Protein AF-A0A3M2HBX6-F1 (afdb_monomer_lite)

Sequence (143 aa):
MSWISEVRSQIQGLSTTLRELRQFGLLVGGVFMVLAGVAWYRGSRGMVAPGLFIFGVVLMGLGAVAPLRLRPLYQVWMGLAFALGWIVSRILLTFLFYLALTPIAFIARLSGKRFLDTDMKEKKPSYWIPKSDGNRRDYRKMY

Structure (mmCIF, N/CA/C/O backbone):
data_AF-A0A3M2HBX6-F1
#
_entry.id   AF-A0A3M2HBX6-F1
#
loop_
_atom_site.group_PDB
_atom_site.id
_atom_site.type_symbol
_atom_site.label_atom_id
_atom_site.label_alt_id
_atom_site.label_comp_id
_atom_site.label_asym_id
_atom_site.label_entity_id
_atom_site.label_seq_id
_atom_site.pdbx_PDB_ins_code
_atom_site.Cartn_x
_atom_site.Cartn_y
_atom_site.Cartn_z
_atom_site.occupancy
_atom_site.B_iso_or_equiv
_atom_site.auth_seq_id
_atom_site.auth_comp_id
_atom_site.auth_asym_id
_atom_site.auth_atom_id
_atom_site.pdbx_PDB_model_num
ATOM 1 N N . MET A 1 1 ? -25.017 -0.265 -8.502 1.00 54.03 1 MET A N 1
ATOM 2 C CA . MET A 1 1 ? -23.670 0.324 -8.661 1.00 54.03 1 MET A CA 1
ATOM 3 C C . MET A 1 1 ? -22.661 -0.812 -8.678 1.00 54.03 1 MET A C 1
ATOM 5 O O . MET A 1 1 ? -22.496 -1.477 -7.665 1.00 54.03 1 MET A O 1
ATOM 9 N N . SER A 1 2 ? -22.108 -1.136 -9.847 1.00 74.69 2 SER A N 1
ATOM 10 C CA . SER A 1 2 ? -21.192 -2.272 -10.007 1.00 74.69 2 SER A CA 1
ATOM 11 C C . SER A 1 2 ? -19.782 -1.836 -9.611 1.00 74.69 2 SER A C 1
ATOM 13 O O . SER A 1 2 ? -19.239 -0.928 -10.224 1.00 74.69 2 SER A O 1
ATOM 15 N N . TRP A 1 3 ? -19.169 -2.463 -8.607 1.00 73.75 3 TRP A N 1
ATOM 16 C CA . TRP A 1 3 ? -17.787 -2.173 -8.180 1.00 73.75 3 TRP A CA 1
ATOM 17 C C . TRP A 1 3 ? -16.771 -2.207 -9.345 1.00 73.75 3 TRP A C 1
ATOM 19 O O . TRP A 1 3 ? -15.763 -1.507 -9.331 1.00 73.75 3 TRP A O 1
ATOM 29 N N . ILE A 1 4 ? -17.076 -2.961 -10.406 1.00 76.25 4 ILE A N 1
ATOM 30 C CA . ILE A 1 4 ? -16.279 -3.050 -11.635 1.00 76.25 4 ILE A CA 1
ATOM 31 C C . ILE A 1 4 ? -16.215 -1.696 -12.359 1.00 76.25 4 ILE A C 1
ATOM 33 O O . ILE A 1 4 ? -15.166 -1.337 -12.894 1.00 76.25 4 ILE A O 1
ATOM 37 N N . SER A 1 5 ? -17.304 -0.916 -12.373 1.00 78.19 5 SER A N 1
ATOM 38 C CA . SER A 1 5 ? -17.293 0.418 -12.991 1.00 78.19 5 SER A CA 1
ATOM 39 C C . SER A 1 5 ? -16.457 1.407 -12.187 1.00 78.19 5 SER A C 1
ATOM 41 O O . SER A 1 5 ? -15.826 2.283 -12.769 1.00 78.19 5 SER A O 1
ATOM 43 N N . GLU A 1 6 ? -16.411 1.237 -10.867 1.00 79.19 6 GLU A N 1
ATOM 44 C CA . GLU A 1 6 ? -15.604 2.062 -9.970 1.00 79.19 6 GLU A CA 1
ATOM 45 C C . GLU A 1 6 ? -14.110 1.779 -10.171 1.00 79.19 6 GLU A C 1
ATOM 47 O O . GLU A 1 6 ? -13.345 2.700 -10.450 1.00 79.19 6 GLU A O 1
ATOM 52 N N . VAL A 1 7 ? -13.707 0.503 -10.202 1.00 79.38 7 VAL A N 1
ATOM 53 C CA . VAL A 1 7 ? -12.332 0.105 -10.554 1.00 79.38 7 VAL A CA 1
ATOM 54 C C . VAL A 1 7 ? -11.950 0.629 -11.941 1.00 79.38 7 VAL A C 1
ATOM 56 O O . VAL A 1 7 ? -10.879 1.209 -12.108 1.00 79.38 7 VAL A O 1
ATOM 59 N N . ARG A 1 8 ? -12.840 0.504 -12.935 1.00 78.56 8 ARG A N 1
ATOM 60 C CA . ARG A 1 8 ? -12.597 1.032 -14.285 1.00 78.56 8 ARG A CA 1
ATOM 61 C C . ARG A 1 8 ? -12.422 2.552 -14.291 1.00 78.56 8 ARG A C 1
ATOM 63 O O . ARG A 1 8 ? -11.520 3.033 -14.972 1.00 78.56 8 ARG A O 1
ATOM 70 N N . SER A 1 9 ? -13.231 3.294 -13.534 1.00 78.88 9 SER A N 1
ATOM 71 C CA . SER A 1 9 ? -13.092 4.752 -13.421 1.00 78.88 9 SER A CA 1
ATOM 72 C C . SER A 1 9 ? -11.784 5.166 -12.751 1.00 78.88 9 SER A C 1
ATOM 74 O O . SER A 1 9 ? -11.139 6.100 -13.219 1.00 78.88 9 SER A O 1
ATOM 76 N N . GLN A 1 10 ? -11.331 4.431 -11.730 1.00 79.19 10 GLN A N 1
ATOM 77 C CA . GLN A 1 10 ? -10.049 4.712 -11.088 1.00 79.19 10 GLN A CA 1
ATOM 78 C C . GLN A 1 10 ? -8.882 4.448 -12.036 1.00 79.19 10 GLN A C 1
ATOM 80 O O . GLN A 1 10 ? -7.986 5.278 -12.124 1.00 79.19 10 GLN A O 1
ATOM 85 N N . ILE A 1 11 ? -8.929 3.363 -12.820 1.00 79.06 11 ILE A N 1
ATOM 86 C CA . ILE A 1 11 ? -7.919 3.084 -13.854 1.00 79.06 11 ILE A CA 1
ATOM 87 C C . ILE A 1 11 ? -7.901 4.181 -14.928 1.00 79.06 11 ILE A C 1
ATOM 89 O O . ILE A 1 11 ? -6.831 4.565 -15.390 1.00 79.06 11 ILE A O 1
ATOM 93 N N . GLN A 1 12 ? -9.067 4.696 -15.329 1.00 76.38 12 GLN A N 1
ATOM 94 C CA . GLN A 1 12 ? -9.166 5.792 -16.300 1.00 76.38 12 GLN A CA 1
ATOM 95 C C . GLN A 1 12 ? -8.661 7.131 -15.744 1.00 76.38 12 GLN A C 1
ATOM 97 O O . GLN A 1 12 ? -8.163 7.947 -16.513 1.00 76.38 12 GLN A O 1
ATOM 102 N N . GLY A 1 13 ? -8.758 7.338 -14.429 1.00 76.12 13 GLY A N 1
ATOM 103 C CA . GLY A 1 13 ? -8.199 8.494 -13.728 1.00 76.12 13 GLY A CA 1
ATOM 104 C C . GLY A 1 13 ? -6.698 8.399 -13.435 1.00 76.12 13 GLY A C 1
ATOM 105 O O . GLY A 1 13 ? -6.123 9.374 -12.956 1.00 76.12 13 GLY A O 1
ATOM 106 N N . LEU A 1 14 ? -6.044 7.262 -13.711 1.00 74.00 14 LEU A N 1
ATOM 107 C CA . LEU A 1 14 ? -4.603 7.116 -13.511 1.00 74.00 14 LEU A CA 1
ATOM 108 C C . LEU A 1 14 ? -3.837 8.018 -14.478 1.00 74.00 14 LEU A C 1
ATOM 110 O O . LEU A 1 14 ? -3.952 7.898 -15.701 1.00 74.00 14 LEU A O 1
ATOM 114 N N . SER A 1 15 ? -2.968 8.860 -13.932 1.00 64.19 15 SER A N 1
ATOM 115 C CA . SER A 1 15 ? -1.983 9.608 -14.699 1.00 64.19 15 SER A CA 1
ATOM 116 C C . SER A 1 15 ? -0.963 8.651 -15.313 1.00 64.19 15 SER A C 1
ATOM 118 O O . SER A 1 15 ? 0.083 8.386 -14.739 1.00 64.19 15 SER A O 1
ATOM 120 N N . THR A 1 16 ? -1.210 8.151 -16.531 1.00 70.12 16 THR A N 1
ATOM 121 C CA . THR A 1 16 ? -0.254 7.311 -17.288 1.00 70.12 16 THR A CA 1
ATOM 122 C C . THR A 1 16 ? 0.950 8.111 -17.813 1.00 70.12 16 THR A C 1
ATOM 124 O O . THR A 1 16 ? 1.315 8.057 -18.994 1.00 70.12 16 THR A O 1
ATOM 127 N N . THR A 1 17 ? 1.555 8.905 -16.936 1.00 79.81 17 THR A N 1
ATOM 128 C CA . THR A 1 17 ? 2.731 9.727 -17.175 1.00 79.81 17 THR A CA 1
ATOM 129 C C . THR A 1 17 ? 3.939 8.819 -17.369 1.00 79.81 17 THR A C 1
ATOM 131 O O . THR A 1 17 ? 4.081 7.789 -16.710 1.00 79.81 17 THR A O 1
ATOM 134 N N . LEU A 1 18 ? 4.865 9.215 -18.243 1.00 77.56 18 LEU A N 1
ATOM 135 C CA . LEU A 1 18 ? 6.099 8.460 -18.499 1.00 77.56 18 LEU A CA 1
ATOM 136 C C . LEU A 1 18 ? 6.913 8.194 -17.220 1.00 77.56 18 LEU A C 1
ATOM 138 O O . LEU A 1 18 ? 7.595 7.176 -17.129 1.00 77.56 18 LEU A O 1
ATOM 142 N N . ARG A 1 19 ? 6.816 9.090 -16.228 1.00 80.06 19 ARG A N 1
ATOM 143 C CA . ARG A 1 19 ? 7.479 8.967 -14.924 1.00 80.06 19 ARG A CA 1
ATOM 144 C C . ARG A 1 19 ? 6.932 7.809 -14.089 1.00 80.06 19 ARG A C 1
ATOM 146 O O . ARG A 1 19 ? 7.730 7.011 -13.611 1.00 80.06 19 ARG A O 1
ATOM 153 N N . GLU A 1 20 ? 5.611 7.697 -13.952 1.00 81.25 20 GLU A N 1
ATOM 154 C CA . GLU A 1 20 ? 4.980 6.608 -13.189 1.00 81.25 20 GLU A CA 1
ATOM 155 C C . GLU A 1 20 ? 5.291 5.252 -13.810 1.00 81.25 20 GLU A C 1
ATOM 157 O O . GLU A 1 20 ? 5.624 4.294 -13.121 1.00 81.25 20 GLU A O 1
ATOM 162 N N . LEU A 1 21 ? 5.273 5.197 -15.138 1.00 81.94 21 LEU A N 1
ATOM 163 C CA . LEU A 1 21 ? 5.541 3.980 -15.886 1.00 81.94 21 LEU A CA 1
ATOM 164 C C . LEU A 1 21 ? 7.000 3.519 -15.761 1.00 81.94 21 LEU A C 1
ATOM 166 O O . LEU A 1 21 ? 7.274 2.326 -15.629 1.00 81.94 21 LEU A O 1
ATOM 170 N N . ARG A 1 22 ? 7.935 4.478 -15.736 1.00 82.69 22 ARG A N 1
ATOM 171 C CA . ARG A 1 22 ? 9.347 4.242 -15.408 1.00 82.69 22 ARG A CA 1
ATOM 172 C C . ARG A 1 22 ? 9.520 3.753 -13.976 1.00 82.69 22 ARG A C 1
ATOM 174 O O . ARG A 1 22 ? 10.209 2.763 -13.761 1.00 82.69 22 ARG A O 1
ATOM 181 N N . GLN A 1 23 ? 8.892 4.421 -13.010 1.00 82.62 23 GLN A N 1
ATOM 182 C CA . GLN A 1 23 ? 8.951 4.026 -11.602 1.00 82.62 23 GLN A CA 1
ATOM 183 C C . GLN A 1 23 ? 8.384 2.625 -11.394 1.00 82.62 23 GLN A C 1
ATOM 185 O O . GLN A 1 23 ? 9.017 1.826 -10.719 1.00 82.62 23 GLN A O 1
ATOM 190 N N . PHE A 1 24 ? 7.261 2.291 -12.027 1.00 85.38 24 PHE A N 1
ATOM 191 C CA . PHE A 1 24 ? 6.695 0.948 -11.994 1.00 85.38 24 PHE A CA 1
ATOM 192 C C . PHE A 1 24 ? 7.682 -0.099 -12.522 1.00 85.38 24 PHE A C 1
ATOM 194 O O . PHE A 1 24 ? 7.982 -1.060 -11.817 1.00 85.38 24 PHE A O 1
ATOM 201 N N . GLY A 1 25 ? 8.239 0.105 -13.722 1.00 84.00 25 GLY A N 1
ATOM 202 C CA . GLY A 1 25 ? 9.204 -0.828 -14.312 1.00 84.00 25 GLY A CA 1
ATOM 203 C C . GLY A 1 25 ? 10.475 -0.997 -13.471 1.00 84.00 25 GLY A C 1
ATOM 204 O O . GLY A 1 25 ? 10.949 -2.117 -13.299 1.00 84.00 25 GLY A O 1
ATOM 205 N N . LEU A 1 26 ? 10.993 0.094 -12.896 1.00 85.38 26 LEU A N 1
ATOM 206 C CA . LEU A 1 26 ? 12.172 0.071 -12.024 1.00 85.38 26 LEU A CA 1
ATOM 207 C C . LEU A 1 26 ? 11.890 -0.599 -10.674 1.00 85.38 26 LEU A C 1
ATOM 209 O O . LEU A 1 26 ? 12.696 -1.408 -10.225 1.00 85.38 26 LEU A O 1
ATOM 213 N N . LEU A 1 27 ? 10.757 -0.293 -10.035 1.00 87.44 27 LEU A N 1
ATOM 214 C CA . LEU A 1 27 ? 10.381 -0.875 -8.745 1.00 87.44 27 LEU A CA 1
ATOM 215 C C . LEU A 1 27 ? 10.088 -2.366 -8.886 1.00 87.44 27 LEU A C 1
ATOM 217 O O . LEU A 1 27 ? 10.670 -3.174 -8.170 1.00 87.44 27 LEU A O 1
ATOM 221 N N . VAL A 1 28 ? 9.227 -2.745 -9.833 1.00 86.00 28 VAL A N 1
ATOM 222 C CA . VAL A 1 28 ? 8.857 -4.149 -10.041 1.00 86.00 28 VAL A CA 1
ATOM 223 C C . VAL A 1 28 ? 10.057 -4.950 -10.544 1.00 86.00 28 VAL A C 1
ATOM 225 O O . VAL A 1 28 ? 10.345 -6.011 -9.996 1.00 86.00 28 VAL A O 1
ATOM 228 N N . GLY A 1 29 ? 10.815 -4.428 -11.516 1.00 84.81 29 GLY A N 1
ATOM 229 C CA . GLY A 1 29 ? 12.051 -5.058 -11.990 1.00 84.81 29 GLY A CA 1
ATOM 230 C C . GLY A 1 29 ? 13.096 -5.221 -10.881 1.00 84.81 29 GLY A C 1
ATOM 231 O O . GLY A 1 29 ? 13.695 -6.288 -10.754 1.00 84.81 29 GLY A O 1
ATOM 232 N N . GLY A 1 30 ? 13.254 -4.209 -10.022 1.00 86.81 30 GLY A N 1
ATOM 233 C CA . GLY A 1 30 ? 14.135 -4.257 -8.855 1.00 86.81 30 GLY A CA 1
ATOM 234 C C . GLY A 1 30 ? 13.713 -5.314 -7.832 1.00 86.81 30 GLY A C 1
ATOM 235 O O . GLY A 1 30 ? 14.551 -6.086 -7.369 1.00 86.81 30 GLY A O 1
ATOM 236 N N . VAL A 1 31 ? 12.415 -5.425 -7.532 1.00 87.94 31 VAL A N 1
ATOM 237 C CA . VAL A 1 31 ? 11.885 -6.484 -6.656 1.00 87.94 31 VAL A CA 1
ATOM 238 C C . VAL A 1 31 ? 12.179 -7.868 -7.238 1.00 87.94 31 VAL A C 1
ATOM 240 O O . VAL A 1 31 ? 12.659 -8.738 -6.513 1.00 87.94 31 VAL A O 1
ATOM 243 N N . PHE A 1 32 ? 11.975 -8.075 -8.544 1.00 85.44 32 PHE A N 1
ATOM 244 C CA . PHE A 1 32 ? 12.320 -9.342 -9.196 1.00 85.44 32 PHE A CA 1
ATOM 245 C C . PHE A 1 32 ? 13.825 -9.637 -9.170 1.00 85.44 32 PHE A C 1
ATOM 247 O O . PHE A 1 32 ? 14.195 -10.790 -8.955 1.00 85.44 32 PHE A O 1
ATOM 254 N N . MET A 1 33 ? 14.696 -8.630 -9.308 1.00 83.56 33 MET A N 1
ATOM 255 C CA . MET A 1 33 ? 16.144 -8.807 -9.131 1.00 83.56 33 MET A CA 1
ATOM 256 C C . MET A 1 33 ? 16.505 -9.246 -7.710 1.00 83.56 33 MET A C 1
ATOM 258 O O . MET A 1 33 ? 17.294 -10.174 -7.544 1.00 83.56 33 MET A O 1
ATOM 262 N N . VAL A 1 34 ? 15.924 -8.614 -6.685 1.00 87.12 34 VAL A N 1
ATOM 263 C CA . VAL A 1 34 ? 16.171 -8.995 -5.286 1.00 87.12 34 VAL A CA 1
ATOM 264 C C . VAL A 1 34 ? 15.691 -10.422 -5.036 1.00 87.12 34 VAL A C 1
ATOM 266 O O . VAL A 1 34 ? 16.428 -11.223 -4.466 1.00 87.12 34 VAL A O 1
ATOM 269 N N . LEU A 1 35 ? 14.497 -10.780 -5.518 1.00 84.88 35 LEU A N 1
ATOM 270 C CA . LEU A 1 35 ? 13.974 -12.144 -5.416 1.00 84.88 35 LEU A CA 1
ATOM 271 C C . LEU A 1 35 ? 14.863 -13.160 -6.143 1.00 84.88 35 LEU A C 1
ATOM 273 O O . LEU A 1 35 ? 15.111 -14.235 -5.599 1.00 84.88 35 LEU A O 1
ATOM 277 N N . ALA A 1 36 ? 15.383 -12.822 -7.325 1.00 83.12 36 ALA A N 1
ATOM 278 C CA . ALA A 1 36 ? 16.334 -13.660 -8.049 1.00 83.12 36 ALA A CA 1
ATOM 279 C C . ALA A 1 36 ? 17.639 -13.850 -7.258 1.00 83.12 36 ALA A C 1
ATOM 281 O O . ALA A 1 36 ? 18.117 -14.976 -7.135 1.00 83.12 36 ALA A O 1
ATOM 282 N N . GLY A 1 37 ? 18.174 -12.781 -6.658 1.00 83.19 37 GLY A N 1
ATOM 283 C CA . GLY A 1 37 ? 19.365 -12.835 -5.806 1.00 83.19 37 GLY A CA 1
ATOM 284 C C . GLY A 1 37 ? 19.156 -13.677 -4.544 1.00 83.19 37 GLY A C 1
ATOM 285 O O . GLY A 1 37 ? 20.004 -14.496 -4.197 1.00 83.19 37 GLY A O 1
ATOM 286 N N . VAL A 1 38 ? 17.997 -13.554 -3.891 1.00 84.75 38 VAL A N 1
ATOM 287 C CA . VAL A 1 38 ? 17.631 -14.378 -2.726 1.00 84.75 38 VAL A CA 1
ATOM 288 C C . VAL A 1 38 ? 17.447 -15.846 -3.121 1.00 84.75 38 VAL A C 1
ATOM 290 O O . VAL A 1 38 ? 17.911 -16.734 -2.405 1.00 84.75 38 VAL A O 1
ATOM 293 N N . ALA A 1 39 ? 16.802 -16.120 -4.257 1.00 81.88 39 ALA A N 1
ATOM 294 C CA . ALA A 1 39 ? 16.634 -17.477 -4.777 1.00 81.88 39 ALA A CA 1
ATOM 295 C C . ALA A 1 39 ? 17.985 -18.126 -5.121 1.00 81.88 39 ALA A C 1
ATOM 297 O O . ALA A 1 39 ? 18.197 -19.304 -4.824 1.00 81.88 39 ALA A O 1
ATOM 298 N N . TRP A 1 40 ? 18.910 -17.340 -5.680 1.00 77.69 40 TRP A N 1
ATOM 299 C CA . TRP A 1 40 ? 20.285 -17.752 -5.944 1.00 77.69 40 TRP A CA 1
ATOM 300 C C . TRP A 1 40 ? 21.041 -18.055 -4.646 1.00 77.69 40 TRP A C 1
ATOM 302 O O . TRP A 1 40 ? 21.656 -19.113 -4.524 1.00 77.69 40 TRP A O 1
ATOM 312 N N . TYR A 1 41 ? 20.947 -17.174 -3.643 1.00 80.44 41 TYR A N 1
ATOM 313 C CA . TYR A 1 41 ? 21.603 -17.357 -2.344 1.00 80.44 41 TYR A CA 1
ATOM 314 C C . TYR A 1 41 ? 21.072 -18.578 -1.579 1.00 80.44 41 TYR A C 1
ATOM 316 O O . TYR A 1 41 ? 21.834 -19.283 -0.925 1.00 80.44 41 TYR A O 1
ATOM 324 N N . ARG A 1 42 ? 19.776 -18.894 -1.710 1.00 79.69 42 ARG A N 1
ATOM 325 C CA . ARG A 1 42 ? 19.165 -20.108 -1.136 1.00 79.69 42 ARG A CA 1
ATOM 326 C C . ARG A 1 42 ? 19.537 -21.406 -1.865 1.00 79.69 42 ARG A C 1
ATOM 328 O O . ARG A 1 42 ? 19.004 -22.456 -1.518 1.00 79.69 42 ARG A O 1
ATOM 335 N N . GLY A 1 43 ? 20.416 -21.367 -2.868 1.00 66.81 43 GLY A N 1
ATOM 336 C CA . GLY A 1 43 ? 20.912 -22.569 -3.541 1.00 66.81 43 GLY A CA 1
ATOM 337 C C . GLY A 1 43 ? 19.847 -23.314 -4.350 1.00 66.81 43 GLY A C 1
ATOM 338 O O . GLY A 1 43 ? 20.008 -24.504 -4.624 1.00 66.81 43 GLY A O 1
ATOM 339 N N . SER A 1 44 ? 18.760 -22.639 -4.744 1.00 59.34 44 SER A N 1
ATOM 340 C CA . SER A 1 44 ? 17.746 -23.226 -5.622 1.00 59.34 44 SER A CA 1
ATOM 341 C C . SER A 1 44 ? 18.345 -23.460 -7.014 1.00 59.34 44 SER A C 1
ATOM 343 O O . SER A 1 44 ? 18.273 -22.592 -7.876 1.00 59.34 44 SER A O 1
ATOM 345 N N . ARG A 1 45 ? 18.919 -24.650 -7.251 1.00 56.00 45 ARG A N 1
ATOM 346 C CA . ARG A 1 45 ? 19.481 -25.110 -8.546 1.00 56.00 45 ARG A CA 1
ATOM 347 C C . ARG A 1 45 ? 18.428 -25.320 -9.653 1.00 56.00 45 ARG A C 1
ATOM 349 O O . ARG A 1 45 ? 18.707 -25.970 -10.654 1.00 56.00 45 ARG A O 1
ATOM 356 N N . GLY A 1 46 ? 17.205 -24.826 -9.471 1.00 63.25 46 GLY A N 1
ATOM 357 C CA . GLY A 1 46 ? 16.144 -24.908 -10.475 1.00 63.25 46 GLY A CA 1
ATOM 358 C C . GLY A 1 46 ? 16.210 -23.765 -11.492 1.00 63.25 46 GLY A C 1
ATOM 359 O O . GLY A 1 46 ? 16.797 -22.717 -11.230 1.00 63.25 46 GLY A O 1
ATOM 360 N N . MET A 1 47 ? 15.503 -23.914 -12.620 1.00 62.66 47 MET A N 1
ATOM 361 C CA . MET A 1 47 ? 15.331 -22.877 -13.665 1.00 62.66 47 MET A CA 1
ATOM 362 C C . MET A 1 47 ? 14.620 -21.594 -13.178 1.00 62.66 47 MET A C 1
ATOM 364 O O . MET A 1 47 ? 14.444 -20.645 -13.940 1.00 62.66 47 MET A O 1
ATOM 368 N N . VAL A 1 48 ? 14.230 -21.542 -11.904 1.00 68.44 48 VAL A N 1
ATOM 369 C CA . VAL A 1 48 ? 13.471 -20.448 -11.294 1.00 68.44 48 VAL A CA 1
ATOM 370 C C . VAL A 1 48 ? 14.337 -19.194 -11.113 1.00 68.44 48 VAL A C 1
ATOM 372 O O . VAL A 1 48 ? 13.895 -18.097 -11.441 1.00 68.44 48 VAL A O 1
ATOM 375 N N . ALA A 1 49 ? 15.591 -19.334 -10.665 1.00 69.50 49 ALA A N 1
ATOM 376 C CA . ALA A 1 49 ? 16.468 -18.182 -10.418 1.00 69.50 49 ALA A CA 1
ATOM 377 C C . ALA A 1 49 ? 16.895 -17.439 -11.708 1.00 69.50 49 ALA A C 1
ATOM 379 O O . ALA A 1 49 ? 16.759 -16.213 -11.745 1.00 69.50 49 ALA A O 1
ATOM 380 N N . PRO A 1 50 ? 17.315 -18.121 -12.798 1.00 76.31 50 PRO A N 1
ATOM 381 C CA . PRO A 1 50 ? 17.600 -17.455 -14.071 1.00 76.31 50 PRO A CA 1
ATOM 382 C C . PRO A 1 50 ? 16.343 -16.849 -14.706 1.00 76.31 50 PRO A C 1
ATOM 384 O O . PRO A 1 50 ? 16.403 -15.754 -15.261 1.00 76.31 50 PRO A O 1
ATOM 387 N N . GLY A 1 51 ? 15.197 -17.534 -14.591 1.00 77.69 51 GLY A N 1
ATOM 388 C CA . GLY A 1 51 ? 13.918 -17.056 -15.118 1.00 77.69 51 GLY A CA 1
ATOM 389 C C . GLY A 1 51 ? 13.484 -15.730 -14.491 1.00 77.69 51 GLY A C 1
ATOM 390 O O . GLY A 1 51 ? 13.169 -14.788 -15.217 1.00 77.69 51 GLY A O 1
ATOM 391 N N . LEU A 1 52 ? 13.541 -15.615 -13.157 1.00 75.81 52 LEU A N 1
ATOM 392 C CA . LEU A 1 52 ? 13.243 -14.354 -12.466 1.00 75.81 52 LEU A CA 1
ATOM 393 C C . LEU A 1 52 ? 14.239 -13.246 -12.824 1.00 75.81 52 LEU A C 1
ATOM 395 O O . LEU A 1 52 ? 13.833 -12.094 -12.970 1.00 75.81 52 LEU A O 1
ATOM 399 N N . PHE A 1 53 ? 15.522 -13.579 -12.979 1.00 78.38 53 PHE A N 1
ATOM 400 C CA . PHE A 1 53 ? 16.544 -12.596 -13.329 1.00 78.38 53 PHE A CA 1
ATOM 401 C C . PHE A 1 53 ? 16.315 -12.009 -14.728 1.00 78.38 53 PHE A C 1
ATOM 403 O O . PHE A 1 53 ? 16.284 -10.789 -14.884 1.00 78.38 53 PHE A O 1
ATOM 410 N N . ILE A 1 54 ? 16.076 -12.860 -15.733 1.00 80.88 54 ILE A N 1
ATOM 411 C CA . ILE A 1 54 ? 15.762 -12.427 -17.104 1.00 80.88 54 ILE A CA 1
ATOM 412 C C . ILE A 1 54 ? 14.495 -11.573 -17.105 1.00 80.88 54 ILE A C 1
ATOM 414 O O . ILE A 1 54 ? 14.476 -10.499 -17.703 1.00 80.88 54 ILE A O 1
ATOM 418 N N . PHE A 1 55 ? 13.455 -12.008 -16.394 1.00 80.19 55 PHE A N 1
ATOM 419 C CA . PHE A 1 55 ? 12.202 -11.266 -16.314 1.00 80.19 55 PHE A CA 1
ATOM 420 C C . PHE A 1 55 ? 12.391 -9.884 -15.671 1.00 80.19 55 PHE A C 1
ATOM 422 O O . PHE A 1 55 ? 11.886 -8.889 -16.191 1.00 80.19 55 PHE A O 1
ATOM 429 N N . GLY A 1 56 ? 13.181 -9.801 -14.595 1.00 78.00 56 GLY A N 1
ATOM 430 C CA . GLY A 1 56 ? 13.537 -8.546 -13.933 1.00 78.00 56 GLY A CA 1
ATOM 431 C C . GLY A 1 56 ? 14.323 -7.597 -14.839 1.00 78.00 56 GLY A C 1
ATOM 432 O O . GLY A 1 56 ? 13.959 -6.428 -14.955 1.00 78.00 56 GLY A O 1
ATOM 433 N N . VAL A 1 57 ? 15.346 -8.094 -15.543 1.00 80.50 57 VAL A N 1
ATOM 434 C CA . VAL A 1 57 ? 16.152 -7.299 -16.491 1.00 80.50 57 VAL A CA 1
ATOM 435 C C . VAL A 1 57 ? 15.305 -6.804 -17.661 1.00 80.50 57 VAL A C 1
ATOM 437 O O . VAL A 1 57 ? 15.401 -5.637 -18.037 1.00 80.50 57 VAL A O 1
ATOM 440 N N . VAL A 1 58 ? 14.438 -7.657 -18.211 1.00 82.62 58 VAL A N 1
ATOM 441 C CA . VAL A 1 58 ? 13.529 -7.293 -19.303 1.00 82.62 58 VAL A CA 1
ATOM 442 C C . VAL A 1 58 ? 12.557 -6.205 -18.852 1.00 82.62 58 VAL A C 1
ATOM 444 O O . VAL A 1 58 ? 12.419 -5.203 -19.551 1.00 82.62 58 VAL A O 1
ATOM 447 N N . LEU A 1 59 ? 11.939 -6.335 -17.672 1.00 77.62 59 LEU A N 1
ATOM 448 C CA . LEU A 1 59 ? 11.049 -5.302 -17.131 1.00 77.62 59 LEU A CA 1
ATOM 449 C C . LEU A 1 59 ? 11.780 -3.982 -16.874 1.00 77.62 59 LEU A C 1
ATOM 451 O O . LEU A 1 59 ? 11.262 -2.917 -17.208 1.00 77.62 59 LEU A O 1
ATOM 455 N N . MET A 1 60 ? 12.978 -4.047 -16.296 1.00 77.56 60 MET A N 1
ATOM 456 C CA . MET A 1 60 ? 13.780 -2.872 -15.969 1.00 77.56 60 MET A CA 1
ATOM 457 C C . MET A 1 60 ? 14.259 -2.157 -17.244 1.00 77.56 60 MET A C 1
AT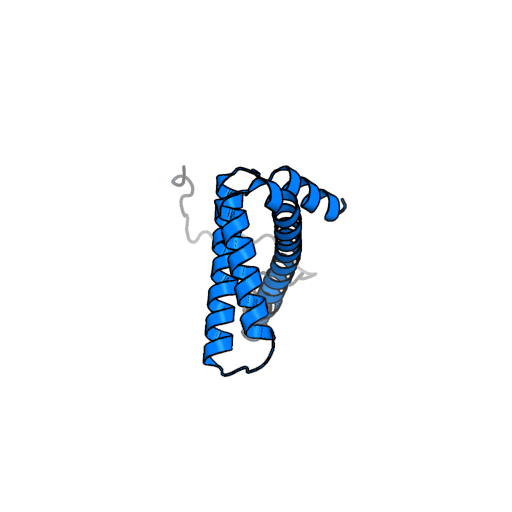OM 459 O O . MET A 1 60 ? 14.162 -0.932 -17.344 1.00 77.56 60 MET A O 1
ATOM 463 N N . GLY A 1 61 ? 14.677 -2.918 -18.261 1.00 78.38 61 GLY A N 1
ATOM 464 C CA . GLY A 1 61 ? 15.054 -2.414 -19.583 1.00 78.38 61 GLY A CA 1
ATOM 465 C C . GLY A 1 61 ? 13.875 -1.809 -20.349 1.00 78.38 61 GLY A C 1
ATOM 466 O O . GLY A 1 61 ? 13.983 -0.700 -20.873 1.00 78.38 61 GLY A O 1
ATOM 467 N N . LEU A 1 62 ? 12.714 -2.475 -20.353 1.00 78.12 62 LEU A N 1
ATOM 468 C CA . LEU A 1 62 ? 11.470 -1.931 -20.913 1.00 78.12 62 LEU A CA 1
ATOM 469 C C . LEU A 1 62 ? 11.033 -0.658 -20.180 1.00 78.12 62 LEU A C 1
ATOM 471 O O . LEU A 1 62 ? 10.608 0.298 -20.827 1.00 78.12 62 LEU A O 1
ATOM 475 N N . GLY A 1 63 ? 11.194 -0.613 -18.855 1.00 75.81 63 GLY A N 1
ATOM 476 C CA . GLY A 1 63 ? 10.920 0.559 -18.026 1.00 75.81 63 GLY A CA 1
ATOM 477 C C . GLY A 1 63 ? 11.783 1.756 -18.409 1.00 75.81 63 GLY A C 1
ATOM 478 O O . GLY A 1 63 ? 11.268 2.863 -18.555 1.00 75.81 63 GLY A O 1
ATOM 479 N N . ALA A 1 64 ? 13.081 1.538 -18.626 1.00 72.81 64 ALA A N 1
ATOM 480 C CA . ALA A 1 64 ? 14.034 2.595 -18.952 1.00 72.81 64 ALA A CA 1
ATOM 481 C C . ALA A 1 64 ? 13.906 3.106 -20.401 1.00 72.81 64 ALA A C 1
ATOM 483 O O . ALA A 1 64 ? 13.866 4.325 -20.619 1.00 72.81 64 ALA A O 1
ATOM 484 N N . VAL A 1 65 ? 13.824 2.183 -21.370 1.00 74.00 65 VAL A N 1
ATOM 485 C CA . VAL A 1 65 ? 13.949 2.465 -22.813 1.00 74.00 65 VAL A CA 1
ATOM 486 C C . VAL A 1 65 ? 12.598 2.730 -23.476 1.00 74.00 65 VAL A C 1
ATOM 488 O O . VAL A 1 65 ? 12.477 3.655 -24.274 1.00 74.00 65 VAL A O 1
ATOM 491 N N . ALA A 1 66 ? 11.567 1.947 -23.153 1.00 74.06 66 ALA A N 1
ATOM 492 C CA . ALA A 1 66 ? 10.278 2.006 -23.842 1.00 74.06 66 ALA A CA 1
ATOM 493 C C . ALA A 1 66 ? 9.095 1.889 -22.865 1.00 74.06 66 ALA A C 1
ATOM 495 O O . ALA A 1 66 ? 8.293 0.953 -22.976 1.00 74.06 66 ALA A O 1
ATOM 496 N N . PRO A 1 67 ? 8.923 2.863 -21.946 1.00 72.38 67 PRO A N 1
ATOM 497 C CA . PRO A 1 67 ? 7.881 2.803 -20.928 1.00 72.38 67 PRO A CA 1
ATOM 498 C C . PRO A 1 67 ? 6.483 2.663 -21.539 1.00 72.38 67 PRO A C 1
ATOM 500 O O . PRO A 1 67 ? 5.647 1.970 -20.976 1.00 72.38 67 PRO A O 1
ATOM 503 N N . LEU A 1 68 ? 6.218 3.226 -22.726 1.00 74.25 68 LEU A N 1
ATOM 504 C CA . LEU A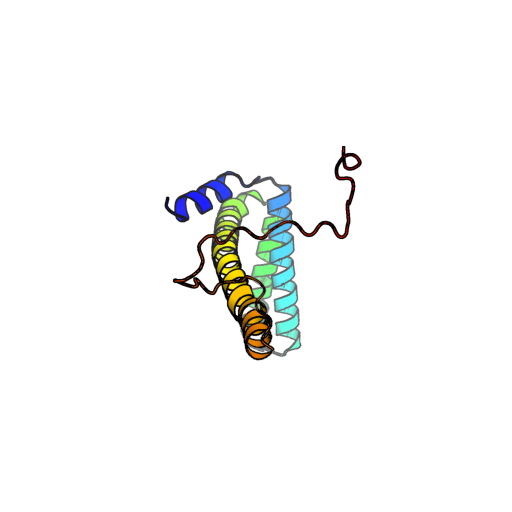 1 68 ? 4.895 3.157 -23.360 1.00 74.25 68 LEU A CA 1
ATOM 505 C C . LEU A 1 68 ? 4.397 1.721 -23.605 1.00 74.25 68 LEU A C 1
ATOM 507 O O . LEU A 1 68 ? 3.189 1.498 -23.567 1.00 74.25 68 LEU A O 1
ATOM 511 N N . ARG A 1 69 ? 5.289 0.741 -23.811 1.00 77.62 69 ARG A N 1
ATOM 512 C CA . ARG A 1 69 ? 4.891 -0.669 -23.984 1.00 77.62 69 ARG A CA 1
ATOM 513 C C . ARG A 1 69 ? 4.446 -1.325 -22.674 1.00 77.62 69 ARG A C 1
ATOM 515 O O . ARG A 1 69 ? 3.715 -2.307 -22.711 1.00 77.62 69 ARG A O 1
ATOM 522 N N . LEU A 1 70 ? 4.828 -0.760 -21.528 1.00 76.81 70 LEU A N 1
ATOM 523 C CA . LEU A 1 70 ? 4.399 -1.210 -20.202 1.00 76.81 70 LEU A CA 1
ATOM 524 C C . LEU A 1 70 ? 3.032 -0.645 -19.790 1.00 76.81 70 LEU A C 1
ATOM 526 O O . LEU A 1 70 ? 2.508 -1.057 -18.761 1.00 76.81 70 LEU A O 1
ATOM 530 N N . ARG A 1 71 ? 2.422 0.254 -20.581 1.00 78.69 71 ARG A N 1
ATOM 531 C CA . ARG A 1 71 ? 1.086 0.824 -20.306 1.00 78.69 71 ARG A CA 1
ATOM 532 C C . ARG A 1 71 ? 0.003 -0.221 -20.014 1.00 78.69 71 ARG A C 1
ATOM 534 O O . ARG A 1 71 ? -0.605 -0.111 -18.951 1.00 78.69 71 ARG A O 1
ATOM 541 N N . PRO A 1 72 ? -0.249 -1.223 -20.881 1.00 79.94 72 PRO A N 1
ATOM 542 C CA . PRO A 1 72 ? -1.306 -2.198 -20.620 1.00 79.94 72 PRO A CA 1
ATOM 543 C C . PRO A 1 72 ? -1.012 -3.033 -19.369 1.00 79.94 72 PRO A C 1
ATOM 545 O O . PRO A 1 72 ? -1.910 -3.274 -18.567 1.00 79.94 72 PRO A O 1
ATOM 548 N N . LEU A 1 73 ? 0.253 -3.407 -19.152 1.00 83.69 73 LEU A N 1
ATOM 549 C CA . LEU A 1 73 ? 0.663 -4.156 -17.965 1.00 83.69 73 LEU A CA 1
ATOM 550 C C . LEU A 1 73 ? 0.452 -3.341 -16.682 1.00 83.69 73 LEU A C 1
ATOM 552 O O . LEU A 1 73 ? -0.090 -3.860 -15.711 1.00 83.69 73 LEU A O 1
ATOM 556 N N . TYR A 1 74 ? 0.825 -2.059 -16.695 1.00 83.81 74 TYR A N 1
ATOM 557 C CA . TYR A 1 74 ? 0.611 -1.134 -15.583 1.00 83.81 74 TYR A CA 1
ATOM 558 C C . TYR A 1 74 ? -0.871 -0.975 -15.250 1.00 83.81 74 TYR A C 1
ATOM 560 O O . TYR A 1 74 ? -1.248 -1.055 -14.087 1.00 83.81 74 TYR A O 1
ATOM 568 N N . GLN A 1 75 ? -1.723 -0.801 -16.263 1.00 82.44 75 GLN A N 1
ATOM 569 C CA . GLN A 1 75 ? -3.166 -0.653 -16.069 1.00 82.44 75 GLN A CA 1
ATOM 570 C C . GLN A 1 75 ? -3.800 -1.909 -15.466 1.00 82.44 75 GLN A C 1
ATOM 572 O O . GLN A 1 75 ? -4.602 -1.798 -14.540 1.00 82.44 75 GLN A O 1
ATOM 577 N N . VAL A 1 76 ? -3.422 -3.098 -15.948 1.00 85.81 76 VAL A N 1
ATOM 578 C CA . VAL A 1 76 ? -3.902 -4.373 -15.391 1.00 85.81 76 VAL A CA 1
ATOM 579 C C . VAL A 1 76 ? -3.414 -4.552 -13.955 1.00 85.81 76 VAL A C 1
ATOM 581 O O . VAL A 1 76 ? -4.209 -4.878 -13.074 1.00 85.81 76 VAL A O 1
ATOM 584 N N . TRP A 1 77 ? -2.130 -4.290 -13.698 1.00 86.56 77 TRP A N 1
ATOM 585 C CA . TRP A 1 77 ? -1.550 -4.388 -12.360 1.00 86.56 77 TRP A CA 1
ATOM 586 C C . TRP A 1 77 ? -2.219 -3.433 -11.370 1.00 86.56 77 TRP A C 1
ATOM 588 O O . TRP A 1 77 ? -2.586 -3.835 -10.267 1.00 86.56 77 TRP A O 1
ATOM 598 N N . MET A 1 78 ? -2.433 -2.180 -11.773 1.00 87.19 78 MET A N 1
ATOM 599 C CA . MET A 1 78 ? -3.082 -1.189 -10.924 1.00 87.19 78 MET A CA 1
ATOM 600 C C . MET A 1 78 ? -4.562 -1.513 -10.701 1.00 87.19 78 MET A C 1
ATOM 602 O O . MET A 1 78 ? -5.065 -1.358 -9.593 1.00 87.19 78 MET A O 1
ATOM 606 N N . GLY A 1 79 ? -5.250 -2.053 -11.710 1.00 85.69 79 GLY A N 1
ATOM 607 C CA . GLY A 1 79 ? -6.605 -2.580 -11.550 1.00 85.69 79 GLY A CA 1
ATOM 608 C C . GLY A 1 79 ? -6.686 -3.693 -10.506 1.00 85.69 79 GLY A C 1
ATOM 609 O O . GLY A 1 79 ? -7.589 -3.694 -9.668 1.00 85.69 79 GLY A O 1
ATOM 610 N N . LEU A 1 80 ? -5.707 -4.601 -10.505 1.00 88.12 80 LEU A N 1
ATOM 611 C CA . LEU A 1 80 ? -5.593 -5.648 -9.492 1.00 88.12 80 LEU A CA 1
ATOM 612 C C . LEU A 1 80 ? -5.304 -5.057 -8.105 1.00 88.12 80 LEU A C 1
ATOM 614 O O . LEU A 1 80 ? -5.929 -5.478 -7.134 1.00 88.12 80 LEU A O 1
ATOM 618 N N . ALA A 1 81 ? -4.436 -4.045 -8.013 1.00 88.56 81 ALA A N 1
ATOM 619 C CA . ALA A 1 81 ? -4.169 -3.327 -6.767 1.00 88.56 81 ALA A CA 1
ATOM 620 C C . ALA A 1 81 ? -5.434 -2.659 -6.197 1.00 88.56 81 ALA A C 1
ATOM 622 O O . ALA A 1 81 ? -5.686 -2.759 -4.997 1.00 88.56 81 ALA A O 1
ATOM 623 N N . PHE A 1 82 ? -6.273 -2.050 -7.040 1.00 87.31 82 PHE A N 1
ATOM 624 C CA . PHE A 1 82 ? -7.549 -1.468 -6.612 1.00 87.31 82 PHE A CA 1
ATOM 625 C C . PHE A 1 82 ? -8.544 -2.522 -6.121 1.00 87.31 82 PHE A C 1
ATOM 627 O O . PHE A 1 82 ? -9.171 -2.334 -5.077 1.00 87.31 82 PHE A O 1
ATOM 634 N N . ALA A 1 83 ? -8.663 -3.650 -6.827 1.00 87.88 83 ALA A N 1
ATOM 635 C CA . ALA A 1 83 ? -9.505 -4.761 -6.387 1.00 87.88 83 ALA A CA 1
ATOM 636 C C . ALA A 1 83 ? -9.042 -5.308 -5.026 1.00 87.88 83 ALA A C 1
ATOM 638 O O . ALA A 1 83 ? -9.854 -5.512 -4.123 1.00 87.88 83 ALA A O 1
ATOM 639 N N . LEU A 1 84 ? -7.729 -5.469 -4.842 1.00 89.56 84 LEU A N 1
ATOM 640 C CA . LEU A 1 84 ? -7.142 -5.856 -3.562 1.00 89.56 84 LEU A CA 1
ATOM 641 C C . LEU A 1 84 ? -7.418 -4.821 -2.472 1.00 89.56 84 LEU A C 1
ATOM 643 O O . LEU A 1 84 ? -7.834 -5.204 -1.386 1.00 89.56 84 LEU A O 1
ATOM 647 N N . GLY A 1 85 ? -7.258 -3.526 -2.752 1.00 88.38 85 GLY A N 1
ATOM 648 C CA . GLY A 1 85 ? -7.552 -2.456 -1.796 1.00 88.38 85 GLY A CA 1
ATOM 649 C C . GLY A 1 85 ? -9.003 -2.482 -1.310 1.00 88.38 85 GLY A C 1
ATOM 650 O O . GLY A 1 85 ? -9.265 -2.341 -0.115 1.00 88.38 85 GLY A O 1
ATOM 651 N N . TRP A 1 86 ? -9.948 -2.754 -2.211 1.00 88.19 86 TRP A N 1
ATOM 652 C CA . TRP A 1 86 ? -11.364 -2.913 -1.875 1.00 88.19 86 TRP A CA 1
ATOM 653 C C . TRP A 1 86 ? -11.623 -4.108 -0.948 1.00 88.19 86 TRP A C 1
ATOM 655 O O . TRP A 1 86 ? -12.396 -3.996 0.008 1.00 88.19 86 TRP A O 1
ATOM 665 N N . ILE A 1 87 ? -10.958 -5.240 -1.202 1.00 91.38 87 ILE A N 1
ATOM 666 C CA . ILE A 1 87 ? -11.044 -6.441 -0.360 1.00 91.38 87 ILE A CA 1
ATOM 667 C C . ILE A 1 87 ? -10.403 -6.167 1.006 1.00 91.38 87 ILE A C 1
ATOM 669 O O . ILE A 1 87 ? -11.032 -6.386 2.040 1.00 91.38 87 ILE A O 1
ATOM 673 N N . VAL A 1 88 ? -9.176 -5.644 1.017 1.00 92.56 88 VAL A N 1
ATOM 674 C CA . VAL A 1 88 ? -8.397 -5.364 2.228 1.00 92.56 88 VAL A CA 1
ATOM 675 C C . VAL A 1 88 ? -9.131 -4.386 3.131 1.00 92.56 88 VAL A C 1
ATOM 677 O O . VAL A 1 88 ? -9.195 -4.633 4.326 1.00 92.56 88 VAL A O 1
ATOM 680 N N . SER A 1 89 ? -9.742 -3.330 2.592 1.00 92.44 89 SER A N 1
ATOM 681 C CA . SER A 1 89 ? -10.514 -2.372 3.393 1.00 92.44 89 SER A CA 1
ATOM 682 C C . SER A 1 89 ? -11.668 -3.046 4.151 1.00 92.44 89 SER A C 1
ATOM 684 O O . SER A 1 89 ? -11.832 -2.841 5.355 1.00 92.44 89 SER A O 1
ATOM 686 N N . ARG A 1 90 ? -12.420 -3.941 3.493 1.00 92.69 90 ARG A N 1
ATOM 687 C CA . ARG A 1 90 ? -13.512 -4.703 4.132 1.00 92.69 90 ARG A CA 1
ATOM 688 C C . ARG A 1 90 ? -12.998 -5.685 5.166 1.00 92.69 90 ARG A C 1
ATOM 690 O O . ARG A 1 90 ? -13.565 -5.773 6.254 1.00 92.69 90 ARG A O 1
ATOM 697 N N . ILE A 1 91 ? -11.941 -6.418 4.827 1.00 95.75 91 ILE A N 1
ATOM 698 C CA . ILE A 1 91 ? -11.310 -7.373 5.735 1.00 95.75 91 ILE A CA 1
ATOM 699 C C . ILE A 1 91 ? -10.805 -6.628 6.968 1.00 95.75 91 ILE A C 1
ATOM 701 O O . ILE A 1 91 ? -11.197 -6.971 8.075 1.00 95.75 91 ILE A O 1
ATOM 705 N N . LEU A 1 92 ? -10.018 -5.569 6.789 1.00 95.69 92 LEU A N 1
ATOM 706 C CA . LEU A 1 92 ? -9.453 -4.776 7.876 1.00 95.69 92 LEU A CA 1
ATOM 707 C C . LEU A 1 92 ? -10.545 -4.225 8.794 1.00 95.69 92 LEU A C 1
ATOM 709 O O . LEU A 1 92 ? -10.426 -4.351 10.008 1.00 95.69 92 LEU A O 1
ATOM 713 N N . LEU A 1 93 ? -11.627 -3.675 8.234 1.00 95.38 93 LEU A N 1
ATOM 714 C CA . LEU A 1 93 ? -12.747 -3.164 9.023 1.00 95.38 93 LEU A CA 1
ATOM 715 C C . LEU A 1 93 ? -13.462 -4.281 9.796 1.00 95.38 93 LEU A C 1
ATOM 717 O O . LEU A 1 93 ? -13.786 -4.110 10.970 1.00 95.38 93 LEU A O 1
ATOM 721 N N . THR A 1 94 ? -13.662 -5.437 9.161 1.00 96.06 94 THR A N 1
ATOM 722 C CA . THR A 1 94 ? -14.253 -6.622 9.801 1.00 96.06 94 THR A CA 1
ATOM 723 C C . THR A 1 94 ? -13.377 -7.090 10.960 1.00 96.06 94 THR A C 1
ATOM 725 O O . THR A 1 94 ? -13.854 -7.252 12.080 1.00 96.06 94 THR A O 1
ATOM 728 N N . PHE A 1 95 ? -12.075 -7.241 10.725 1.00 96.50 95 PHE A N 1
ATOM 729 C CA . PHE A 1 95 ? -11.113 -7.630 11.747 1.00 96.50 95 PHE A CA 1
ATOM 730 C C . PHE A 1 95 ? -11.046 -6.609 12.883 1.00 96.50 95 PHE A C 1
ATOM 732 O O . PHE A 1 95 ? -11.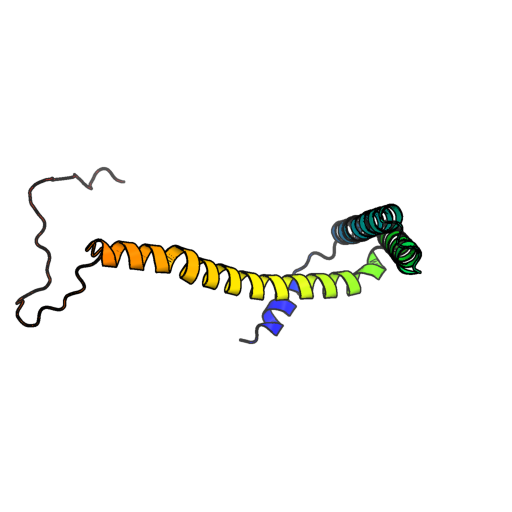103 -7.004 14.040 1.00 96.50 95 PHE A O 1
ATOM 739 N N . LEU A 1 96 ? -11.000 -5.309 12.590 1.00 96.31 96 LEU A N 1
ATOM 740 C CA . LEU A 1 96 ? -11.038 -4.257 13.607 1.00 96.31 96 LEU A CA 1
ATOM 741 C C . LEU A 1 96 ? -12.295 -4.377 14.480 1.00 96.31 96 LEU A C 1
ATOM 743 O O . LEU A 1 96 ? -12.219 -4.301 15.707 1.00 96.31 96 LEU A O 1
ATOM 747 N N . PHE A 1 97 ? -13.453 -4.604 13.863 1.00 95.25 97 PHE A N 1
ATOM 748 C CA . PHE A 1 97 ? -14.703 -4.738 14.597 1.00 95.25 97 PHE A CA 1
ATOM 749 C C . PHE A 1 97 ? -14.718 -5.991 15.482 1.00 95.25 97 PHE A C 1
ATOM 751 O O . PHE A 1 97 ? -15.059 -5.905 16.660 1.00 95.25 97 PHE A O 1
ATOM 758 N N . TYR A 1 98 ? -14.315 -7.148 14.958 1.00 95.19 98 TYR A N 1
ATOM 759 C CA . TYR A 1 98 ? -14.398 -8.414 15.690 1.00 95.19 98 TYR A CA 1
ATOM 760 C C . TYR A 1 98 ? -13.237 -8.663 16.660 1.00 95.19 98 TYR A C 1
ATOM 762 O O . TYR A 1 98 ? -13.466 -9.242 17.715 1.00 95.19 98 TYR A O 1
ATOM 770 N N . LEU A 1 99 ? -12.015 -8.221 16.354 1.00 95.69 99 LEU A N 1
ATOM 771 C CA . LEU A 1 99 ? -10.843 -8.416 17.219 1.00 95.69 99 LEU A CA 1
ATOM 772 C C . LEU A 1 99 ? -10.584 -7.266 18.185 1.00 95.69 99 LEU A C 1
ATOM 774 O O . LEU A 1 99 ? -9.968 -7.502 19.218 1.00 95.69 99 LEU A O 1
ATOM 778 N N . ALA A 1 100 ? -10.995 -6.036 17.869 1.00 94.44 100 ALA A N 1
ATOM 779 C CA . ALA A 1 100 ? -10.794 -4.906 18.773 1.00 94.44 100 ALA A CA 1
ATOM 780 C C . ALA A 1 100 ? -12.115 -4.485 19.420 1.00 94.44 100 ALA A C 1
ATOM 782 O O . ALA A 1 100 ? -12.281 -4.626 20.630 1.00 94.44 100 ALA A O 1
ATOM 783 N N . LEU A 1 101 ? -13.088 -4.017 18.634 1.00 93.88 101 LEU A N 1
ATOM 784 C CA . LEU A 1 101 ? -14.305 -3.416 19.199 1.00 93.88 101 LEU A CA 1
ATOM 785 C C . LEU A 1 101 ? -15.171 -4.423 19.965 1.00 93.88 101 LEU A C 1
ATOM 787 O O . LEU A 1 101 ? -15.646 -4.120 21.058 1.00 93.88 101 LEU A O 1
ATOM 791 N N . THR A 1 102 ? -15.348 -5.627 19.427 1.00 93.94 102 THR A N 1
ATOM 792 C CA . THR A 1 102 ? -16.187 -6.670 20.030 1.00 93.94 102 THR A CA 1
ATOM 793 C C . THR A 1 102 ? -15.651 -7.146 21.382 1.00 93.94 102 THR A C 1
ATOM 795 O O . THR A 1 102 ? -16.428 -7.133 22.337 1.00 93.94 102 THR A O 1
ATOM 798 N N . PRO A 1 103 ? -14.362 -7.508 21.550 1.00 91.81 103 PRO A N 1
ATOM 799 C CA . PRO A 1 103 ? -13.854 -7.888 22.864 1.00 91.81 103 PRO A CA 1
ATOM 800 C C . PRO A 1 103 ? -13.835 -6.714 23.840 1.00 91.81 103 PRO A C 1
ATOM 802 O O . PRO A 1 103 ? -14.146 -6.919 25.008 1.00 91.81 103 PRO A O 1
ATOM 805 N N . ILE A 1 104 ? -13.569 -5.482 23.389 1.00 91.25 104 ILE A N 1
ATOM 806 C CA . ILE A 1 104 ? -13.685 -4.294 24.251 1.00 91.25 104 ILE A CA 1
ATOM 807 C C . ILE A 1 104 ? -15.118 -4.160 24.786 1.00 91.25 104 ILE A C 1
ATOM 809 O O . ILE A 1 104 ? -15.319 -4.004 25.992 1.00 91.25 104 ILE A O 1
ATOM 813 N N . ALA A 1 105 ? -16.122 -4.274 23.914 1.00 88.25 105 ALA A N 1
ATOM 814 C CA . ALA A 1 105 ? -17.528 -4.225 24.306 1.00 88.25 105 ALA A CA 1
ATOM 815 C C . ALA A 1 105 ? -17.915 -5.404 25.215 1.00 88.25 105 ALA A C 1
ATOM 817 O O . ALA A 1 105 ? -18.652 -5.224 26.185 1.00 88.25 105 ALA A O 1
ATOM 818 N N . PHE A 1 106 ? -17.394 -6.600 24.937 1.00 89.31 106 PHE A N 1
ATOM 819 C CA . PHE A 1 106 ? -17.637 -7.799 25.732 1.00 89.31 106 PHE A CA 1
ATOM 820 C C . PHE A 1 106 ? -17.054 -7.670 27.147 1.00 89.31 106 PHE A C 1
ATOM 822 O O . PHE A 1 106 ? -17.760 -7.911 28.125 1.00 89.31 106 PHE A O 1
ATOM 829 N N . ILE A 1 107 ? -15.811 -7.200 27.275 1.00 90.38 107 ILE A N 1
ATOM 830 C CA . ILE A 1 107 ? -15.151 -6.940 28.563 1.00 90.38 107 ILE A CA 1
ATOM 831 C C . ILE A 1 107 ? -15.885 -5.839 29.335 1.00 90.38 107 ILE A C 1
ATOM 833 O O . ILE A 1 107 ? -16.115 -5.982 30.538 1.00 90.38 107 ILE A O 1
ATOM 837 N N . ALA A 1 108 ? -16.297 -4.759 28.66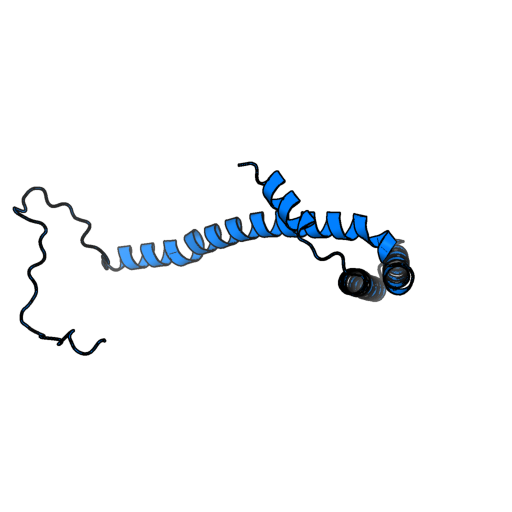6 1.00 87.31 108 ALA A N 1
ATOM 838 C CA . ALA A 1 108 ? -17.076 -3.694 29.295 1.00 87.31 108 ALA A CA 1
ATOM 839 C C . ALA A 1 108 ? -18.417 -4.214 29.837 1.00 87.31 108 ALA A C 1
ATOM 841 O O . ALA A 1 108 ? -18.796 -3.883 30.963 1.00 87.31 108 ALA A O 1
ATOM 842 N N . ARG A 1 109 ? -19.088 -5.092 29.077 1.00 82.94 109 ARG A N 1
ATOM 843 C CA . ARG A 1 109 ? -20.338 -5.745 29.483 1.00 82.94 109 ARG A CA 1
ATOM 844 C C . ARG A 1 109 ? -20.142 -6.673 30.682 1.00 82.94 109 ARG A C 1
ATOM 846 O O . ARG A 1 109 ? -20.958 -6.623 31.597 1.00 82.94 109 ARG A O 1
ATOM 853 N N . LEU A 1 110 ? -19.065 -7.465 30.711 1.00 85.69 110 LEU A N 1
ATOM 854 C CA . LEU A 1 110 ? -18.706 -8.303 31.866 1.00 85.69 110 LEU A CA 1
ATOM 855 C C . LEU A 1 110 ? -18.359 -7.468 33.103 1.00 85.69 110 LEU A C 1
ATOM 857 O O . LEU A 1 110 ? -18.718 -7.833 34.215 1.00 85.69 110 LEU A O 1
ATOM 861 N N . SER A 1 111 ? -17.724 -6.313 32.907 1.00 84.31 111 SER A N 1
ATOM 862 C CA . SER A 1 111 ? -17.377 -5.374 33.981 1.00 84.31 111 SER A CA 1
ATOM 863 C C . SER A 1 111 ? -18.572 -4.541 34.473 1.00 84.31 111 SER A C 1
ATOM 865 O O . SER A 1 111 ? -18.391 -3.613 35.259 1.00 84.31 111 SER A O 1
ATOM 867 N N . GLY A 1 112 ? -19.789 -4.806 33.979 1.00 72.94 112 GLY A N 1
ATOM 868 C CA . GLY A 1 112 ? -21.009 -4.082 34.348 1.00 72.94 112 GLY A CA 1
ATOM 869 C C . GLY A 1 112 ? -21.062 -2.628 33.867 1.00 72.94 112 GLY A C 1
ATOM 870 O O . GLY A 1 112 ? -22.003 -1.907 34.199 1.00 72.94 112 GLY A O 1
ATOM 871 N N . LYS A 1 113 ? -20.089 -2.176 33.063 1.00 67.19 113 LYS A N 1
ATOM 872 C CA . LYS A 1 113 ? -20.079 -0.825 32.498 1.00 67.19 113 LYS A CA 1
ATOM 873 C C . LYS A 1 113 ? -21.017 -0.775 31.298 1.00 67.19 113 LYS A C 1
ATOM 875 O O . LYS A 1 113 ? -20.706 -1.272 30.219 1.00 67.19 113 LYS A O 1
ATOM 880 N N . ARG A 1 114 ? -22.171 -0.138 31.488 1.00 68.06 114 ARG A N 1
ATOM 881 C CA . ARG A 1 114 ? -23.099 0.211 30.408 1.00 68.06 114 ARG A CA 1
ATOM 882 C C . ARG A 1 114 ? -22.824 1.650 29.978 1.00 68.06 114 ARG A C 1
ATOM 884 O O . ARG A 1 114 ? -23.094 2.577 30.730 1.00 68.06 114 ARG A O 1
ATOM 891 N N . PHE A 1 115 ? -22.246 1.830 28.790 1.00 68.25 115 PHE A N 1
ATOM 892 C CA . PHE A 1 115 ? -21.956 3.164 28.241 1.00 68.25 115 PHE A CA 1
ATOM 893 C C . PHE A 1 115 ? -23.219 3.928 27.823 1.00 68.25 115 PHE A C 1
ATOM 895 O O . PHE A 1 115 ? -23.212 5.155 27.808 1.00 68.25 115 PHE A O 1
ATOM 902 N N . LEU A 1 116 ? -24.298 3.210 27.503 1.00 66.12 116 LEU A N 1
ATOM 903 C CA . LEU A 1 116 ? -25.620 3.776 27.265 1.00 66.12 116 LEU A CA 1
ATOM 904 C C . LEU A 1 116 ? -26.643 3.084 28.161 1.00 66.12 116 LEU A C 1
ATOM 906 O O . LEU A 1 116 ? -26.619 1.859 28.303 1.00 66.12 116 LEU A O 1
ATOM 910 N N . ASP A 1 117 ? -27.564 3.868 28.716 1.00 66.50 117 ASP A N 1
ATOM 911 C CA . ASP A 1 117 ? -28.705 3.368 29.480 1.00 66.50 117 ASP A CA 1
ATOM 912 C C . ASP A 1 117 ? -29.715 2.759 28.491 1.00 66.50 117 ASP A C 1
ATOM 914 O O . ASP A 1 117 ? -30.598 3.429 27.964 1.00 66.50 117 ASP A O 1
ATOM 918 N N . THR A 1 118 ? -29.484 1.497 28.122 1.00 67.56 118 THR A N 1
ATOM 919 C CA . THR A 1 118 ? -30.256 0.784 27.085 1.00 67.56 118 THR A CA 1
ATOM 920 C C . THR A 1 118 ? -31.505 0.099 27.646 1.00 67.56 118 THR A C 1
ATOM 922 O O . THR A 1 118 ? -32.260 -0.512 26.892 1.00 67.56 118 THR A O 1
ATOM 925 N N . ASP A 1 119 ? -31.729 0.181 28.963 1.00 68.94 119 ASP A N 1
ATOM 926 C CA . ASP A 1 119 ? -32.900 -0.404 29.611 1.00 68.94 119 ASP A CA 1
ATOM 927 C C . ASP A 1 119 ? -34.136 0.466 29.348 1.00 68.94 119 ASP A C 1
ATOM 929 O O . ASP A 1 119 ? -34.380 1.480 30.013 1.00 68.94 119 ASP A O 1
ATOM 933 N N . MET A 1 120 ? -34.952 0.029 28.390 1.00 62.81 120 MET A N 1
ATOM 934 C CA . MET A 1 120 ? -36.282 0.575 28.139 1.00 62.81 120 MET A CA 1
ATOM 935 C C . MET A 1 120 ? -37.216 0.130 29.278 1.00 62.81 120 MET A C 1
ATOM 937 O O . MET A 1 120 ? -37.837 -0.930 29.226 1.00 62.81 120 MET A O 1
ATOM 941 N N . LYS A 1 121 ? -37.263 0.893 30.376 1.00 71.38 121 LYS A N 1
ATOM 942 C CA . LYS A 1 121 ? -38.154 0.597 31.506 1.00 71.38 121 LYS A CA 1
ATOM 943 C C . LYS A 1 121 ? -39.591 0.996 31.155 1.00 71.38 121 LYS A C 1
ATOM 945 O O . LYS A 1 121 ? -39.909 2.181 31.136 1.00 71.38 121 LYS A O 1
ATOM 950 N N . GLU A 1 122 ? -40.475 0.011 30.980 1.00 63.47 122 GLU A N 1
ATOM 951 C CA . GLU A 1 122 ? -41.908 0.195 30.655 1.00 63.47 122 GLU A CA 1
ATOM 952 C C . GLU A 1 122 ? -42.676 1.106 31.631 1.00 63.47 122 GLU A C 1
ATOM 954 O O . GLU A 1 122 ? -43.704 1.669 31.276 1.00 63.47 122 GLU A O 1
ATOM 959 N N . LYS A 1 123 ? -42.177 1.285 32.861 1.00 64.50 123 LYS A N 1
ATOM 960 C CA . LYS A 1 123 ? -42.828 2.079 33.918 1.00 64.50 123 LYS A CA 1
ATOM 961 C C . LYS A 1 123 ? -42.141 3.421 34.208 1.00 64.50 123 LYS A C 1
ATOM 963 O O . LYS A 1 123 ? -42.143 3.867 35.354 1.00 64.50 123 LYS A O 1
ATOM 968 N N . LYS A 1 124 ? -41.516 4.064 33.215 1.00 68.75 124 LYS A N 1
ATOM 969 C CA . LYS A 1 124 ? -41.017 5.446 33.355 1.00 68.75 124 LYS A CA 1
ATOM 970 C C . LYS A 1 124 ? -41.947 6.436 32.635 1.00 68.75 124 LYS A C 1
ATOM 972 O O . LYS A 1 124 ? -42.217 6.234 31.457 1.00 68.75 124 LYS A O 1
ATOM 977 N N . PRO A 1 125 ? -42.381 7.531 33.292 1.00 71.94 125 PRO A N 1
ATOM 978 C CA . PRO A 1 125 ? -43.203 8.563 32.653 1.00 71.94 125 PRO A CA 1
ATOM 979 C C . PRO A 1 125 ? -42.425 9.385 31.611 1.00 71.94 125 PRO A C 1
ATOM 981 O O . PRO A 1 125 ? -43.027 9.996 30.736 1.00 71.94 125 PRO A O 1
ATOM 984 N N . SER A 1 126 ? -41.089 9.413 31.692 1.00 74.12 126 SER A N 1
ATOM 985 C CA . SER A 1 126 ? -40.214 10.041 30.700 1.00 74.12 126 SER A CA 1
ATOM 986 C C . SER A 1 126 ? -38.784 9.500 30.811 1.00 74.12 126 SER A C 1
ATOM 988 O O . SER A 1 126 ? -38.313 9.195 31.909 1.00 74.12 126 SER A O 1
ATOM 990 N N . TYR A 1 127 ? -38.088 9.399 29.675 1.00 76.50 127 TYR A N 1
ATOM 991 C CA . TYR A 1 127 ? -36.650 9.092 29.593 1.00 76.50 127 TYR A CA 1
ATOM 992 C C . TYR A 1 127 ? -35.770 10.345 29.684 1.00 76.50 127 TYR A C 1
ATOM 994 O O . TYR A 1 127 ? -34.551 10.257 29.547 1.00 76.50 127 TYR A O 1
ATOM 1002 N N . TRP A 1 128 ? -36.375 11.516 29.900 1.00 80.56 128 TRP A N 1
ATOM 1003 C CA . TRP A 1 128 ? -35.649 12.771 30.027 1.00 80.56 128 TRP A CA 1
ATOM 1004 C C . TRP A 1 128 ? -34.674 12.711 31.204 1.00 80.56 128 TRP A C 1
ATOM 1006 O O . TRP A 1 128 ? -35.078 12.477 32.343 1.00 80.56 128 TRP A O 1
ATOM 1016 N N . ILE A 1 129 ? -33.388 12.927 30.927 1.00 76.44 129 ILE A N 1
ATOM 1017 C CA . ILE A 1 129 ? -32.348 13.008 31.952 1.00 76.44 129 ILE A CA 1
ATOM 1018 C C . ILE A 1 129 ? -32.329 14.461 32.447 1.00 76.44 129 ILE A C 1
ATOM 1020 O O . ILE A 1 129 ? -31.912 15.345 31.691 1.00 76.44 129 ILE A O 1
ATOM 1024 N N . PRO A 1 130 ? -32.806 14.753 33.673 1.00 72.88 130 PRO A N 1
ATOM 1025 C CA . PRO A 1 130 ? -32.781 16.109 34.196 1.00 72.88 130 PRO A CA 1
ATOM 1026 C C . PRO A 1 130 ? -31.330 16.575 34.324 1.00 72.88 130 PRO A C 1
ATOM 1028 O O . PRO A 1 130 ? -30.460 15.864 34.831 1.00 72.88 130 PRO A O 1
ATOM 1031 N N . LYS A 1 131 ? -31.062 17.781 33.828 1.00 68.31 131 LYS A N 1
ATOM 1032 C CA . LYS A 1 131 ? -29.740 18.398 33.898 1.00 68.31 131 LYS A CA 1
ATOM 1033 C C . LYS A 1 131 ? -29.403 18.663 35.367 1.00 68.31 131 LYS A C 1
ATOM 1035 O O . LYS A 1 131 ? -30.132 19.385 36.031 1.00 68.31 131 LYS A O 1
ATOM 1040 N N . SER A 1 132 ? -28.307 18.094 35.867 1.00 65.69 132 SER A N 1
ATOM 1041 C CA . SER A 1 132 ? -27.845 18.369 37.230 1.00 65.69 132 SER A CA 1
ATOM 1042 C C . SER A 1 132 ? -27.329 19.807 37.341 1.00 65.69 132 SER A C 1
ATOM 1044 O O . SER A 1 132 ? -26.455 20.204 36.564 1.00 65.69 132 SER A O 1
ATOM 1046 N N . ASP A 1 133 ? -27.780 20.553 38.346 1.00 70.38 133 ASP A N 1
ATOM 1047 C CA . ASP A 1 133 ? -27.385 21.952 38.580 1.00 70.38 133 ASP A CA 1
ATOM 1048 C C . ASP A 1 133 ? -25.926 22.124 39.060 1.00 70.38 133 ASP A C 1
ATOM 1050 O O . ASP A 1 133 ? -25.421 23.240 39.164 1.00 70.38 133 ASP A O 1
ATOM 1054 N N . GLY A 1 134 ? -25.220 21.016 39.314 1.00 62.38 134 GLY A N 1
ATOM 1055 C CA . GLY A 1 134 ? -23.933 20.975 40.016 1.00 62.38 134 GLY A CA 1
ATOM 1056 C C . GLY A 1 134 ? -22.695 21.461 39.254 1.00 62.38 134 GLY A C 1
ATOM 1057 O O . GLY A 1 134 ? -21.612 21.476 39.830 1.00 62.38 134 GLY A O 1
ATOM 1058 N N . ASN A 1 135 ? -22.794 21.862 37.984 1.00 62.69 135 ASN A N 1
ATOM 1059 C CA . ASN A 1 135 ? -21.676 22.531 37.313 1.00 62.69 135 ASN A CA 1
ATOM 1060 C C . ASN A 1 135 ? -22.173 23.386 36.139 1.00 62.69 135 ASN A C 1
ATOM 1062 O O . ASN A 1 135 ? -22.358 22.893 35.022 1.00 62.69 135 ASN A O 1
ATOM 1066 N N . ARG A 1 136 ? -22.397 24.685 36.381 1.00 62.19 136 ARG A N 1
ATOM 1067 C CA .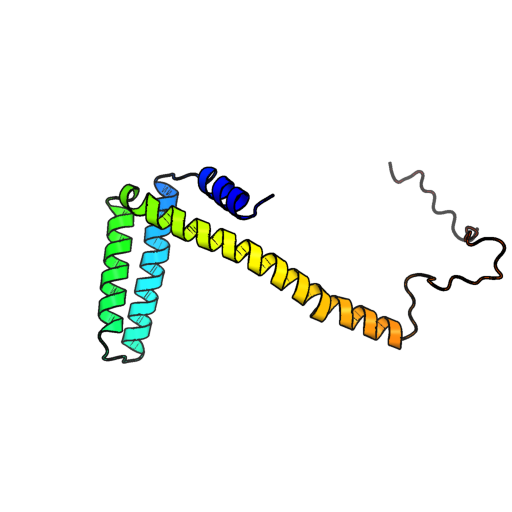 ARG A 1 136 ? -22.615 25.684 35.322 1.00 62.19 136 ARG A CA 1
ATOM 1068 C C . ARG A 1 136 ? -21.309 25.876 34.543 1.00 62.19 136 ARG A C 1
ATOM 1070 O O . ARG A 1 136 ? -20.608 26.865 34.722 1.00 62.19 136 ARG A O 1
ATOM 1077 N N . ARG A 1 137 ? -20.967 24.926 33.672 1.00 66.19 137 ARG A N 1
ATOM 1078 C CA . ARG A 1 137 ? -19.964 25.172 32.634 1.00 66.19 137 ARG A CA 1
ATOM 1079 C C . ARG A 1 137 ? -20.575 26.156 31.647 1.00 66.19 137 ARG A C 1
ATOM 1081 O O . ARG A 1 137 ? -21.599 25.868 31.032 1.00 66.19 137 ARG A O 1
ATOM 1088 N N . ASP A 1 138 ? -19.998 27.347 31.592 1.00 64.12 138 ASP A N 1
ATOM 1089 C CA . ASP A 1 138 ? -20.471 28.439 30.755 1.00 64.12 138 ASP A CA 1
ATOM 1090 C C . ASP A 1 138 ? -20.076 28.173 29.296 1.00 64.12 138 ASP A C 1
ATOM 1092 O O . ASP A 1 138 ? -18.942 28.400 28.876 1.00 64.12 138 ASP A O 1
ATOM 1096 N N . TYR A 1 139 ? -21.019 27.624 28.529 1.00 68.31 139 TYR A N 1
ATOM 1097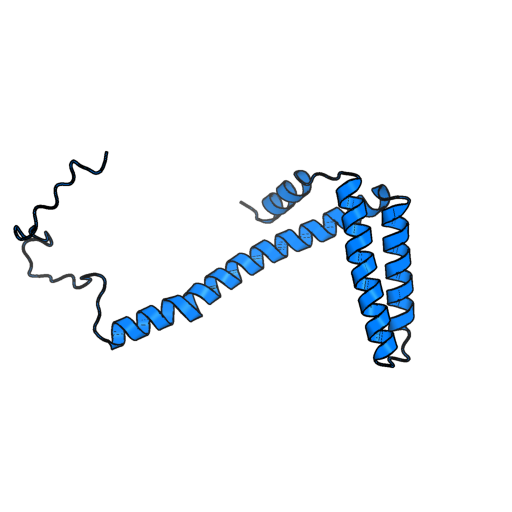 C CA . TYR A 1 139 ? -20.832 27.257 27.122 1.00 68.31 139 TYR A CA 1
ATOM 1098 C C . TYR A 1 139 ? -20.674 28.472 26.193 1.00 68.31 139 TYR A C 1
ATOM 1100 O O . TYR A 1 139 ? -20.396 28.299 25.010 1.00 68.31 139 TYR A O 1
ATOM 1108 N N . ARG A 1 140 ? -20.817 29.704 26.705 1.00 65.19 140 ARG A N 1
ATOM 1109 C CA . ARG A 1 140 ? -20.649 30.933 25.915 1.00 65.19 140 ARG A CA 1
ATOM 1110 C C . ARG A 1 140 ? -19.205 31.225 25.503 1.00 65.19 140 ARG A C 1
ATOM 1112 O O . ARG A 1 140 ? -19.011 32.071 24.647 1.00 65.19 140 ARG A O 1
ATOM 1119 N N . LYS A 1 141 ? -18.205 30.546 26.076 1.00 58.28 141 LYS A N 1
ATOM 1120 C CA . LYS A 1 141 ? -16.777 30.781 25.776 1.00 58.28 141 LYS A CA 1
ATOM 1121 C C . LYS A 1 141 ? -16.191 29.893 24.664 1.00 58.28 141 LYS A C 1
ATOM 1123 O O . LYS A 1 141 ? -14.975 29.806 24.551 1.00 58.28 141 LYS A O 1
ATOM 1128 N N . MET A 1 142 ? -17.024 29.182 23.901 1.00 65.00 142 MET A N 1
ATOM 1129 C CA . MET A 1 142 ? -16.574 28.255 22.844 1.00 65.00 142 MET A CA 1
ATOM 1130 C C . MET A 1 142 ? -16.662 28.819 21.413 1.00 65.00 142 MET A C 1
ATOM 1132 O O . MET A 1 142 ? -16.322 28.103 20.475 1.00 65.00 142 MET A O 1
ATOM 1136 N N . TYR A 1 143 ? -17.082 30.075 21.253 1.00 55.66 143 TYR A N 1
ATOM 1137 C CA . TYR A 1 143 ? -17.008 30.852 20.010 1.00 55.66 143 TYR A CA 1
ATOM 1138 C C . TYR A 1 143 ? -16.214 32.131 20.267 1.00 55.66 143 TYR A C 1
ATOM 1140 O O . TYR A 1 143 ? -15.613 32.635 19.296 1.00 55.66 143 TYR A O 1
#

pLDDT: mean 78.76, std 10.0, range [54.03, 96.5]

Secondary structure (DSSP, 8-state):
--HHHHHHHHHHTS---HHHHHHHHHHHHHHHHHHHHHHHHTT--STHHHHHHHHHHHHHHHHHH-GGGGHHHHHHHHHHHHHHHHHHHHHHHHHIIIIIIHHHHHHHHHTT--SS-----TT-S----PPPTT----GGGG-

Radius of gyration: 28.59 Å; chains: 1; bounding box: 65×56×64 Å

Foldseek 3Di:
DDVLVVLVVVLVVDPLDLVVLLVVLLVVLVVLCVVLVVCVVVVVPDPSSVVSNVVSVVSNCCSVPPSVVCSVVVSVVVSVVVVVVVVCVVVVVVCCCVVPVVVVVVVCVVVVNDPDPPDPDPPDPDPDDDDDPPDCPPPPPPD